Protein AF-A0A5Q4GAI5-F1 (afdb_monomer_lite)

Foldseek 3Di:
DVLLVVLVVVLVVLLVVLQVLLVQPPPVLSVVLSVLSVCLSCVLNDAPVVVVVVQVVVCVVVVVSVVLVPDPCSLLVSLQVSLLSNLLSSLVRVCVCPDVNSLVVQLVVLVVSLVSSVSHPNGDRDPSSSVSNNNSNVVSSVVSVVCVVVVD

Radius of gyration: 16.11 Å; chains: 1; bounding box: 35×36×48 Å

Secondary structure (DSSP, 8-state):
-HHHHHHHHHHHHHHHHHHHHTTTS-HHHHHHHHHHHHHHHHHHHS-HHHHHHHHHHHHTT-THHHHHHHSTTHHHHHHHHHHHHHHHHHHHH-GGG-HHHHHHHHHHHHHHHHHHHTTSTT----HHHHHHHHHHHHHHHHHHHHHHHHT-

pLDDT: mean 87.93, std 8.64, range [50.41, 98.0]

Sequence (152 aa):
MLNLVLVLAFGLALFTAGWWASAPMHWLWRWMFRLAVLTMIAGLSLPPAAIGWVRDRLSLLVPLAREVSESPGTSYLVHFFLFLVVSALLFWFRQDLGRRRLLAAMVVLAFLMEGVQLLVDGRFASWWDVLANLTGVAVAAAVWVGKAATGR

Structure (mmCIF, N/CA/C/O backbone):
data_AF-A0A5Q4GAI5-F1
#
_entry.id   AF-A0A5Q4GAI5-F1
#
loop_
_atom_site.group_PDB
_atom_site.id
_atom_site.type_symbol
_atom_site.label_atom_id
_atom_site.label_alt_id
_atom_site.label_comp_id
_atom_site.label_asym_id
_atom_site.label_entity_id
_atom_site.label_seq_id
_atom_site.pdbx_PDB_ins_code
_atom_site.Cartn_x
_atom_site.Cartn_y
_atom_site.Cartn_z
_atom_site.occupancy
_atom_site.B_iso_or_equiv
_atom_site.auth_seq_id
_atom_site.auth_comp_id
_atom_site.auth_asym_id
_atom_site.auth_atom_id
_atom_site.pdbx_PDB_model_num
ATOM 1 N N . MET A 1 1 ? -1.231 -14.361 -21.114 1.00 63.91 1 MET A N 1
ATOM 2 C CA . MET A 1 1 ? -2.676 -14.132 -20.851 1.00 63.91 1 MET A CA 1
ATOM 3 C C . MET A 1 1 ? -3.085 -14.511 -19.427 1.00 63.91 1 MET A C 1
ATOM 5 O O . MET A 1 1 ? -3.734 -13.692 -18.794 1.00 63.91 1 MET A O 1
ATOM 9 N N . LEU A 1 2 ? -2.681 -15.675 -18.893 1.00 75.31 2 LEU A N 1
ATOM 10 C CA . LEU A 1 2 ? -3.009 -16.091 -17.515 1.00 75.31 2 LEU A CA 1
ATOM 11 C C . LEU A 1 2 ? -2.574 -15.069 -16.442 1.00 75.31 2 LEU A C 1
ATOM 13 O O . LEU A 1 2 ? -3.379 -14.698 -15.594 1.00 75.31 2 LEU A O 1
ATOM 17 N N . ASN A 1 3 ? -1.349 -14.544 -16.536 1.00 84.88 3 ASN A N 1
ATOM 18 C CA . ASN A 1 3 ? -0.815 -13.579 -15.565 1.00 84.88 3 ASN A CA 1
ATOM 19 C C . ASN A 1 3 ? -1.631 -12.278 -15.497 1.00 84.88 3 ASN A C 1
ATOM 21 O O . ASN A 1 3 ? -1.941 -11.801 -14.410 1.00 84.88 3 ASN A O 1
ATOM 25 N N . LEU A 1 4 ? -2.063 -11.752 -16.649 1.00 83.25 4 LEU A N 1
ATOM 26 C CA . LEU A 1 4 ? -2.894 -10.547 -16.711 1.00 83.25 4 LEU A CA 1
ATOM 27 C C . LEU A 1 4 ? -4.242 -10.757 -16.009 1.00 83.25 4 LEU A C 1
ATOM 29 O O . LEU A 1 4 ? -4.677 -9.898 -15.249 1.00 83.25 4 LEU A O 1
ATOM 33 N N . VAL A 1 5 ? -4.889 -11.907 -16.223 1.00 87.62 5 VAL A N 1
ATOM 34 C CA . VAL A 1 5 ? -6.163 -12.233 -15.562 1.00 87.62 5 VAL A CA 1
ATOM 35 C C . VAL A 1 5 ? -5.989 -12.298 -14.044 1.00 87.62 5 VAL A C 1
ATOM 37 O O . VAL A 1 5 ? -6.815 -11.746 -13.320 1.00 87.62 5 VAL A O 1
ATOM 40 N N . LEU A 1 6 ? -4.905 -12.910 -13.557 1.00 89.12 6 LEU A N 1
ATOM 41 C CA . LEU A 1 6 ? -4.610 -12.989 -12.122 1.00 89.12 6 LEU A CA 1
ATOM 42 C C . LEU A 1 6 ? -4.358 -11.608 -11.505 1.00 89.12 6 LEU A C 1
ATOM 44 O O . LEU A 1 6 ? -4.911 -11.306 -10.450 1.00 89.12 6 LEU A O 1
ATOM 48 N N . VAL A 1 7 ? -3.586 -10.752 -12.178 1.00 88.38 7 VAL A N 1
ATOM 49 C CA . VAL A 1 7 ? -3.317 -9.374 -11.733 1.00 88.38 7 VAL A CA 1
ATOM 50 C C . VAL A 1 7 ? -4.609 -8.555 -11.674 1.00 88.38 7 VAL A C 1
ATOM 52 O O . VAL A 1 7 ? -4.853 -7.862 -10.686 1.00 88.38 7 VAL A O 1
ATOM 55 N N . LEU A 1 8 ? -5.475 -8.666 -12.687 1.00 89.00 8 LEU A N 1
ATOM 56 C CA . LEU A 1 8 ? -6.766 -7.972 -12.713 1.00 89.00 8 LEU A CA 1
ATOM 57 C C . LEU A 1 8 ? -7.723 -8.490 -11.634 1.00 89.00 8 LEU A C 1
ATOM 59 O O . LEU A 1 8 ? -8.363 -7.689 -10.954 1.00 89.00 8 LEU A O 1
ATOM 63 N N . ALA A 1 9 ? -7.801 -9.808 -11.440 1.00 91.06 9 ALA A N 1
ATOM 64 C CA . ALA A 1 9 ? -8.625 -10.411 -10.396 1.00 91.06 9 ALA A CA 1
ATOM 65 C C . ALA A 1 9 ? -8.153 -9.993 -8.996 1.00 91.06 9 ALA A C 1
ATOM 67 O O . ALA A 1 9 ? -8.973 -9.626 -8.153 1.00 91.06 9 ALA A O 1
ATOM 68 N N . PHE A 1 10 ? -6.837 -9.982 -8.763 1.00 90.81 10 PHE A N 1
ATOM 69 C CA . PHE A 1 10 ? -6.251 -9.498 -7.517 1.00 90.81 10 PHE A CA 1
ATOM 70 C C . PHE A 1 10 ? -6.543 -8.009 -7.296 1.00 90.81 10 PHE A C 1
ATOM 72 O O . PHE A 1 10 ? -6.996 -7.624 -6.219 1.00 90.81 10 PHE A O 1
ATOM 79 N N . GLY A 1 11 ? -6.349 -7.176 -8.324 1.00 90.38 11 GLY A N 1
ATOM 80 C CA . GLY A 1 11 ? -6.660 -5.748 -8.269 1.00 90.38 11 GLY A CA 1
ATOM 81 C C . GLY A 1 11 ? -8.133 -5.483 -7.952 1.00 90.38 11 GLY A C 1
ATOM 82 O O . GLY A 1 11 ? -8.438 -4.660 -7.090 1.00 90.38 11 GLY A O 1
ATOM 83 N N . LEU A 1 12 ? -9.047 -6.228 -8.580 1.00 92.56 12 LEU A N 1
ATOM 84 C CA . LEU A 1 12 ? -10.480 -6.147 -8.302 1.00 92.56 12 LEU A CA 1
ATOM 85 C C . LEU A 1 12 ? -10.795 -6.553 -6.857 1.00 92.56 12 LEU A C 1
ATOM 87 O O . LEU A 1 12 ? -11.491 -5.818 -6.160 1.00 92.56 12 LEU A O 1
ATOM 91 N N . ALA A 1 13 ? -10.247 -7.675 -6.385 1.00 92.50 13 ALA A N 1
ATOM 92 C CA . ALA A 1 13 ? -10.434 -8.131 -5.011 1.00 92.50 13 ALA A CA 1
ATOM 93 C C . ALA A 1 13 ? -9.937 -7.091 -3.994 1.00 92.50 13 ALA A C 1
ATOM 95 O O . ALA A 1 13 ? -10.642 -6.787 -3.029 1.00 92.50 13 ALA A O 1
ATOM 96 N N . LEU A 1 14 ? -8.763 -6.495 -4.234 1.00 91.56 14 LEU A N 1
ATOM 97 C CA . LEU A 1 14 ? -8.199 -5.455 -3.377 1.00 91.56 14 LEU A CA 1
ATOM 98 C C . LEU A 1 14 ? -9.051 -4.179 -3.396 1.00 91.56 14 LEU A C 1
ATOM 100 O O . LEU A 1 14 ? -9.285 -3.583 -2.345 1.00 91.56 14 LEU A O 1
ATOM 104 N N . PHE A 1 15 ? -9.575 -3.786 -4.560 1.00 91.56 15 PHE A N 1
ATOM 105 C CA . PHE A 1 15 ? -10.470 -2.637 -4.679 1.00 91.56 15 PHE A CA 1
ATOM 106 C C . PHE A 1 15 ? -11.790 -2.858 -3.928 1.00 91.56 15 PHE A C 1
ATOM 108 O O . PHE A 1 15 ? -12.205 -2.002 -3.145 1.00 91.56 15 PHE A O 1
ATOM 115 N N . THR A 1 16 ? -12.427 -4.021 -4.096 1.00 93.88 16 THR A N 1
ATOM 116 C CA . THR A 1 16 ? -13.659 -4.383 -3.379 1.00 93.88 16 THR A CA 1
ATOM 117 C C . THR A 1 16 ? -13.424 -4.460 -1.870 1.00 93.88 16 THR A C 1
ATOM 119 O O . THR A 1 16 ? -14.201 -3.898 -1.093 1.00 93.88 16 THR A O 1
ATOM 122 N N . ALA A 1 17 ? -12.323 -5.085 -1.441 1.00 92.69 17 ALA A N 1
ATOM 123 C CA . ALA A 1 17 ? -11.930 -5.129 -0.038 1.00 92.69 17 ALA A CA 1
ATOM 124 C C . ALA A 1 17 ? -11.696 -3.719 0.516 1.00 92.69 17 ALA A C 1
ATOM 126 O O . ALA A 1 17 ? -12.188 -3.397 1.595 1.00 92.69 17 ALA A O 1
ATOM 127 N N . GLY A 1 18 ? -11.022 -2.846 -0.236 1.00 91.12 18 GLY A N 1
ATOM 128 C CA . GLY A 1 18 ? -10.798 -1.454 0.144 1.00 91.12 18 GLY A CA 1
ATOM 129 C C . GLY A 1 18 ? -12.089 -0.629 0.215 1.00 91.12 18 GLY A C 1
ATOM 130 O O . GLY A 1 18 ? -12.254 0.225 1.095 1.00 91.12 18 GLY A O 1
ATOM 131 N N . TRP A 1 19 ? -13.057 -0.915 -0.658 1.00 92.50 19 TRP A N 1
ATOM 132 C CA . TRP A 1 19 ? -14.376 -0.288 -0.619 1.00 92.50 19 TRP A CA 1
ATOM 133 C C . TRP A 1 19 ? -15.121 -0.611 0.676 1.00 92.50 19 TRP A C 1
ATOM 135 O O . TRP A 1 19 ? -15.643 0.294 1.332 1.00 92.50 19 TRP A O 1
ATOM 145 N N . TRP A 1 20 ? -15.118 -1.885 1.073 1.00 94.75 20 TRP A N 1
ATOM 146 C CA . TRP A 1 20 ? -15.675 -2.326 2.349 1.00 94.75 20 TRP A CA 1
ATOM 147 C C . TRP A 1 20 ? -14.867 -1.792 3.538 1.00 94.75 20 TRP A C 1
ATOM 149 O O . TRP A 1 20 ? -15.434 -1.295 4.509 1.00 94.75 20 TRP A O 1
ATOM 159 N N . ALA A 1 21 ? -13.536 -1.826 3.452 1.00 92.38 21 ALA A N 1
ATOM 160 C CA . ALA A 1 21 ? -12.651 -1.400 4.529 1.00 92.38 21 ALA A CA 1
ATOM 161 C C . ALA A 1 21 ? -12.814 0.086 4.874 1.00 92.38 21 ALA A C 1
ATOM 163 O O . ALA A 1 21 ? -12.746 0.458 6.043 1.00 92.38 21 ALA A O 1
ATOM 164 N N . SER A 1 22 ? -13.107 0.912 3.869 1.00 94.31 22 SER A N 1
ATOM 165 C CA . SER A 1 22 ? -13.382 2.339 4.036 1.00 94.31 22 SER A CA 1
ATOM 166 C C . SER A 1 22 ? -14.819 2.661 4.460 1.00 94.31 22 SER A C 1
ATOM 168 O O . SER A 1 22 ? -15.129 3.829 4.662 1.00 94.31 22 SER A O 1
ATOM 170 N N . ALA A 1 23 ? -15.725 1.690 4.618 1.00 92.94 23 ALA A N 1
ATOM 171 C CA . ALA A 1 23 ? -17.126 1.957 4.966 1.00 92.94 23 ALA A CA 1
ATOM 172 C C . ALA A 1 23 ? -17.359 2.871 6.192 1.00 92.94 23 ALA A C 1
ATOM 174 O O . ALA A 1 23 ? -18.187 3.775 6.066 1.00 92.94 23 ALA A O 1
ATOM 175 N N . PRO A 1 24 ? -16.637 2.719 7.321 1.00 92.50 24 PRO A N 1
ATOM 176 C CA . PRO A 1 24 ? -16.872 3.531 8.518 1.00 92.50 24 PRO A CA 1
ATOM 177 C C . PRO A 1 24 ? -16.144 4.884 8.519 1.00 92.50 24 PRO A C 1
ATOM 179 O O . PRO A 1 24 ? -16.283 5.657 9.462 1.00 92.50 24 PRO A O 1
ATOM 182 N N . MET A 1 25 ? -15.337 5.184 7.500 1.00 94.12 25 MET A N 1
ATOM 183 C CA . MET A 1 25 ? -14.594 6.444 7.435 1.00 94.12 25 MET A CA 1
ATOM 184 C C . MET A 1 25 ? -15.520 7.584 6.979 1.00 94.12 25 MET A C 1
ATOM 186 O O . MET A 1 25 ? -16.431 7.367 6.179 1.00 94.12 25 MET A O 1
ATOM 190 N N . HIS A 1 26 ? -15.273 8.826 7.412 1.00 93.62 26 HIS A N 1
ATOM 191 C CA . HIS A 1 26 ? -15.978 9.979 6.832 1.00 93.62 26 HIS A CA 1
ATOM 192 C C . HIS A 1 26 ? -15.599 10.178 5.352 1.00 93.62 26 HIS A C 1
ATOM 194 O O . HIS A 1 26 ? -14.544 9.713 4.912 1.00 93.62 26 HIS A O 1
ATOM 200 N N . TRP A 1 27 ? -16.433 10.895 4.595 1.00 93.94 27 TRP A N 1
ATOM 201 C CA . TRP A 1 27 ? -16.345 10.982 3.132 1.00 93.94 27 TRP A CA 1
ATOM 202 C C . TRP A 1 27 ? -14.941 11.317 2.593 1.00 93.94 27 TRP A C 1
ATOM 204 O O . TRP A 1 27 ? -14.490 10.657 1.660 1.00 93.94 27 TRP A O 1
ATOM 214 N N . LEU A 1 28 ? -14.215 12.266 3.196 1.00 91.88 28 LEU A N 1
ATOM 215 C CA . LEU A 1 28 ? -12.884 12.658 2.722 1.00 91.88 28 LEU A CA 1
ATOM 216 C C . LEU A 1 28 ? -11.838 11.562 3.001 1.00 91.88 28 LEU A C 1
ATOM 218 O O . LEU A 1 28 ? -11.102 11.183 2.093 1.00 91.88 28 LEU A O 1
ATOM 222 N N . TRP A 1 29 ? -11.824 10.968 4.204 1.00 90.50 29 TRP A N 1
ATOM 223 C CA . TRP A 1 29 ? -10.911 9.857 4.542 1.00 90.50 29 TRP A CA 1
ATOM 224 C C . TRP A 1 29 ? -11.188 8.626 3.675 1.00 90.50 29 TRP A C 1
ATOM 226 O O . TRP A 1 29 ? -10.248 7.934 3.291 1.00 90.50 29 TRP A O 1
ATOM 236 N N . ARG A 1 30 ? -12.455 8.376 3.305 1.00 93.12 30 ARG A N 1
ATOM 237 C CA . ARG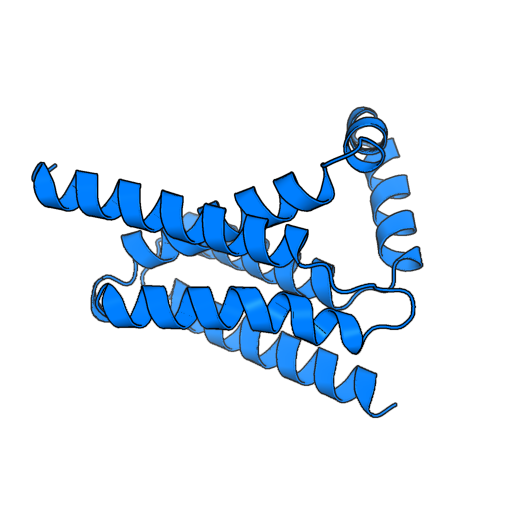 A 1 30 ? -12.808 7.311 2.350 1.00 93.12 30 ARG A CA 1
ATOM 238 C C . ARG A 1 30 ? -12.110 7.516 1.020 1.00 93.12 30 ARG A C 1
ATOM 240 O O . ARG A 1 30 ? -11.522 6.574 0.499 1.00 93.12 30 ARG A O 1
ATOM 247 N N . TRP A 1 31 ? -12.181 8.724 0.467 1.00 92.31 31 TRP A N 1
ATOM 248 C CA . TRP A 1 31 ? -11.550 9.025 -0.813 1.00 92.31 31 TRP A CA 1
ATOM 249 C C . TRP A 1 31 ? -10.030 8.972 -0.728 1.00 92.31 31 TRP A C 1
ATOM 251 O O . TRP A 1 31 ? -9.421 8.351 -1.591 1.00 92.31 31 TRP A O 1
ATOM 261 N N . MET A 1 32 ? -9.424 9.504 0.335 1.00 89.81 32 MET A N 1
ATOM 262 C CA . MET A 1 32 ? -7.978 9.388 0.552 1.00 89.81 32 MET A CA 1
ATOM 263 C C . MET A 1 32 ? -7.525 7.925 0.631 1.00 89.81 32 MET A C 1
ATOM 265 O O . MET A 1 32 ? -6.572 7.538 -0.040 1.00 89.81 32 MET A O 1
ATOM 269 N N . PHE A 1 33 ? -8.243 7.090 1.386 1.00 91.94 33 PHE A N 1
ATOM 270 C CA . PHE A 1 33 ? -7.958 5.659 1.481 1.00 91.94 33 PHE A CA 1
ATOM 271 C C . PHE A 1 33 ? -8.100 4.955 0.127 1.00 91.94 33 PHE A C 1
ATOM 273 O O . PHE A 1 33 ? -7.237 4.180 -0.272 1.00 91.94 33 PHE A O 1
ATOM 280 N N . ARG A 1 34 ? -9.178 5.239 -0.610 1.00 92.25 34 ARG A N 1
ATOM 281 C CA . ARG A 1 34 ? -9.423 4.647 -1.932 1.00 92.25 34 ARG A CA 1
ATOM 282 C C . ARG A 1 34 ? -8.372 5.064 -2.946 1.00 92.25 34 ARG A C 1
ATOM 284 O O . ARG A 1 34 ? -7.949 4.223 -3.725 1.00 92.25 34 ARG A O 1
ATOM 291 N N . LEU A 1 35 ? -7.940 6.322 -2.923 1.00 91.25 35 LEU A N 1
ATOM 292 C CA . LEU A 1 35 ? -6.842 6.797 -3.757 1.00 91.25 35 LEU A CA 1
ATOM 293 C C . LEU A 1 35 ? -5.541 6.081 -3.395 1.00 91.25 35 LEU A C 1
ATOM 295 O O . LEU A 1 35 ? -4.861 5.617 -4.297 1.00 91.25 35 LEU A O 1
ATOM 299 N N . ALA A 1 36 ? -5.237 5.891 -2.108 1.00 90.56 36 ALA A N 1
ATOM 300 C CA . ALA A 1 36 ? -4.078 5.102 -1.693 1.00 90.56 36 ALA A CA 1
ATOM 301 C C . ALA A 1 36 ? -4.158 3.649 -2.202 1.00 90.56 36 ALA A C 1
ATOM 303 O O . ALA A 1 36 ? -3.201 3.156 -2.792 1.00 90.56 36 ALA A O 1
ATOM 304 N N . VAL A 1 37 ? -5.310 2.983 -2.065 1.00 91.56 37 VAL A N 1
ATOM 305 C CA . VAL A 1 37 ? -5.522 1.621 -2.591 1.00 91.56 37 VAL A CA 1
ATOM 306 C C . VAL A 1 37 ? -5.443 1.578 -4.120 1.00 91.56 37 VAL A C 1
ATOM 308 O O . VAL A 1 37 ? -4.865 0.651 -4.677 1.00 91.56 37 VAL A O 1
ATOM 311 N N . LEU A 1 38 ? -5.979 2.574 -4.825 1.00 91.06 38 LEU A N 1
ATOM 312 C CA . LEU A 1 38 ? -5.856 2.667 -6.280 1.00 91.06 38 LEU A CA 1
ATOM 313 C C . LEU A 1 38 ? -4.403 2.870 -6.705 1.00 91.06 38 LEU A C 1
ATOM 315 O O . LEU A 1 38 ? -3.956 2.213 -7.639 1.00 91.06 38 LEU A O 1
ATOM 319 N N . THR A 1 39 ? -3.653 3.713 -5.998 1.00 89.25 39 THR A N 1
ATOM 320 C CA . THR A 1 39 ? -2.215 3.893 -6.213 1.00 89.25 39 THR A CA 1
ATOM 321 C C . THR A 1 39 ? -1.455 2.596 -5.948 1.00 89.25 39 THR A C 1
ATOM 323 O O . THR A 1 39 ? -0.579 2.254 -6.735 1.00 89.25 39 THR A O 1
ATOM 326 N N . MET A 1 40 ? -1.825 1.826 -4.916 1.00 89.12 40 MET A N 1
ATOM 327 C CA . MET A 1 40 ? -1.299 0.473 -4.692 1.00 89.12 40 MET A CA 1
ATOM 328 C C . MET A 1 40 ? -1.576 -0.426 -5.901 1.00 89.12 40 MET A C 1
ATOM 330 O O . MET A 1 40 ? -0.646 -0.980 -6.472 1.00 89.12 40 MET A O 1
ATOM 334 N N . ILE A 1 41 ? -2.834 -0.536 -6.337 1.00 89.75 41 ILE A N 1
ATOM 335 C CA . ILE A 1 41 ? -3.228 -1.397 -7.464 1.00 89.75 41 ILE A CA 1
ATOM 336 C C . ILE A 1 41 ? -2.516 -0.983 -8.757 1.00 89.75 41 ILE A C 1
ATOM 338 O O . ILE A 1 41 ? -1.983 -1.838 -9.462 1.00 89.75 41 ILE A O 1
ATOM 342 N N . ALA A 1 42 ? -2.471 0.311 -9.073 1.00 87.19 42 ALA A N 1
ATOM 343 C CA . ALA A 1 42 ? -1.764 0.827 -10.243 1.00 87.19 42 ALA A CA 1
ATOM 344 C C . ALA A 1 42 ? -0.256 0.548 -10.145 1.00 87.19 42 ALA A C 1
ATOM 346 O O . ALA A 1 42 ? 0.358 0.068 -11.098 1.00 87.19 42 ALA A O 1
ATOM 347 N N . GLY A 1 43 ? 0.320 0.770 -8.961 1.00 83.19 43 GLY A N 1
ATOM 348 C CA . GLY A 1 43 ? 1.712 0.476 -8.644 1.00 83.19 43 GLY A CA 1
ATOM 349 C C . GLY A 1 43 ? 2.069 -1.005 -8.751 1.00 83.19 43 GLY A C 1
ATOM 350 O O . GLY A 1 43 ? 3.227 -1.300 -9.007 1.00 83.19 43 GLY A O 1
ATOM 351 N N . LEU A 1 44 ? 1.110 -1.925 -8.644 1.00 80.00 44 LEU A N 1
ATOM 352 C CA . LEU A 1 44 ? 1.315 -3.359 -8.876 1.00 80.00 44 LEU A CA 1
ATOM 353 C C . LEU A 1 44 ? 1.161 -3.777 -10.329 1.00 80.00 44 LEU A C 1
ATOM 355 O O . LEU A 1 44 ? 1.902 -4.621 -10.808 1.00 80.00 44 LEU A O 1
ATOM 359 N N . SER A 1 45 ? 0.127 -3.257 -10.986 1.00 82.81 45 SER A N 1
ATOM 360 C CA . SER A 1 45 ? -0.415 -3.840 -12.217 1.00 82.81 45 SER A CA 1
ATOM 361 C C . SER A 1 45 ? 0.172 -3.235 -13.483 1.00 82.81 45 SER A C 1
ATOM 363 O O . SER A 1 45 ? 0.110 -3.852 -14.546 1.00 82.81 45 SER A O 1
ATOM 365 N N . LEU A 1 46 ? 0.746 -2.034 -13.389 1.00 85.56 46 LEU A N 1
ATOM 366 C CA . LEU A 1 46 ? 1.302 -1.355 -14.549 1.00 85.56 46 LEU A CA 1
ATOM 367 C C . LEU A 1 46 ? 2.704 -1.883 -14.890 1.00 85.56 46 LEU A C 1
ATOM 369 O O . LEU A 1 46 ? 3.553 -1.992 -13.999 1.00 85.56 46 LEU A O 1
ATOM 373 N N . PRO A 1 47 ? 3.005 -2.151 -16.170 1.00 85.69 47 PRO A N 1
ATOM 374 C CA . PRO A 1 47 ? 4.368 -2.448 -16.588 1.00 85.69 47 PRO A CA 1
ATOM 375 C C . PRO A 1 47 ? 5.276 -1.220 -16.376 1.00 85.69 47 PRO A C 1
ATOM 377 O O . PRO A 1 47 ? 4.785 -0.084 -16.410 1.00 85.69 47 PRO A O 1
ATOM 380 N N . PRO A 1 48 ? 6.601 -1.400 -16.215 1.00 85.19 48 PRO A N 1
ATOM 381 C CA . PRO A 1 48 ? 7.535 -0.293 -15.982 1.00 85.19 48 PRO A CA 1
ATOM 382 C C . PRO A 1 48 ? 7.436 0.830 -17.022 1.00 85.19 48 PRO A C 1
ATOM 384 O O . PRO A 1 48 ? 7.496 2.005 -16.670 1.00 85.19 48 PRO A O 1
ATOM 387 N N . ALA A 1 49 ? 7.201 0.483 -18.293 1.00 85.38 49 ALA A N 1
ATOM 388 C CA . ALA A 1 49 ? 7.022 1.458 -19.369 1.00 85.38 49 ALA A CA 1
ATOM 389 C C . ALA A 1 49 ? 5.810 2.381 -19.142 1.00 85.38 49 ALA A C 1
ATOM 391 O O . ALA A 1 49 ? 5.887 3.580 -19.406 1.00 85.38 49 ALA A O 1
ATOM 392 N N . ALA A 1 50 ? 4.704 1.848 -18.611 1.00 86.62 50 ALA A N 1
ATOM 393 C CA . ALA A 1 50 ? 3.521 2.643 -18.296 1.00 86.62 50 ALA A CA 1
ATOM 394 C C . ALA A 1 50 ? 3.768 3.564 -17.091 1.00 86.62 50 ALA A C 1
ATOM 396 O O . ALA A 1 50 ? 3.354 4.721 -17.123 1.00 86.62 50 ALA A O 1
ATOM 397 N N . ILE A 1 51 ? 4.491 3.095 -16.065 1.00 84.06 51 ILE A N 1
ATOM 398 C CA . ILE A 1 51 ? 4.906 3.956 -14.944 1.00 84.06 51 ILE A CA 1
ATOM 399 C C . ILE A 1 51 ? 5.809 5.081 -15.441 1.00 84.06 51 ILE A C 1
ATOM 401 O O . ILE A 1 51 ? 5.576 6.235 -15.093 1.00 84.06 51 ILE A O 1
ATOM 405 N N . GLY A 1 52 ? 6.810 4.756 -16.264 1.00 84.81 52 GLY A N 1
ATOM 406 C CA . GLY A 1 52 ? 7.718 5.735 -16.858 1.00 84.81 52 GLY A CA 1
ATOM 407 C C . GLY A 1 52 ? 6.956 6.796 -17.646 1.00 84.81 52 GLY A C 1
ATOM 408 O O . GLY A 1 52 ? 7.155 7.985 -17.424 1.00 84.81 52 GLY A O 1
ATOM 409 N N . TRP A 1 53 ? 5.989 6.381 -18.468 1.00 87.88 53 TRP A N 1
ATOM 410 C CA . TRP A 1 53 ? 5.125 7.309 -19.196 1.00 87.88 53 TRP A CA 1
ATOM 411 C C . TRP A 1 53 ? 4.318 8.224 -18.262 1.00 87.88 53 TRP A C 1
ATOM 413 O O . TRP A 1 53 ? 4.297 9.438 -18.466 1.00 87.88 53 TRP A O 1
ATOM 423 N N . VAL A 1 54 ? 3.680 7.677 -17.218 1.00 85.06 54 VAL A N 1
ATOM 424 C CA . VAL A 1 54 ? 2.923 8.478 -16.237 1.00 85.06 54 VAL A CA 1
ATOM 425 C C . VAL A 1 54 ? 3.844 9.458 -15.515 1.00 85.06 54 VAL A C 1
ATOM 427 O O . VAL A 1 54 ? 3.514 10.638 -15.406 1.00 85.06 54 VAL A O 1
ATOM 430 N N . ARG A 1 55 ? 5.011 8.995 -15.063 1.00 83.50 55 ARG A N 1
ATOM 431 C CA . ARG A 1 55 ? 6.034 9.822 -14.421 1.00 83.50 55 ARG A CA 1
ATOM 432 C C . ARG A 1 55 ? 6.440 10.981 -15.322 1.00 83.50 55 ARG A C 1
ATOM 434 O O . ARG A 1 55 ? 6.443 12.123 -14.873 1.00 83.50 55 ARG A O 1
ATOM 441 N N . ASP A 1 56 ? 6.769 10.698 -16.577 1.00 86.88 56 ASP A N 1
ATOM 442 C CA . ASP A 1 56 ? 7.241 11.712 -17.512 1.00 86.88 56 ASP A CA 1
ATOM 443 C C . ASP A 1 56 ? 6.153 12.771 -17.749 1.00 86.88 56 ASP A C 1
ATOM 445 O O . ASP A 1 56 ? 6.444 13.965 -17.749 1.00 86.88 56 ASP A O 1
ATOM 449 N N . ARG A 1 57 ? 4.876 12.371 -17.833 1.00 88.00 57 ARG A N 1
ATOM 450 C CA . ARG A 1 57 ? 3.750 13.317 -17.918 1.00 88.00 57 ARG A CA 1
ATOM 451 C C . ARG A 1 57 ? 3.547 14.125 -16.640 1.00 88.00 57 ARG A C 1
ATOM 453 O O . ARG A 1 57 ? 3.330 15.330 -16.729 1.00 88.00 57 ARG A O 1
ATOM 460 N N . LEU A 1 58 ? 3.653 13.501 -15.468 1.00 83.31 58 LEU A N 1
ATOM 461 C CA . LEU A 1 58 ?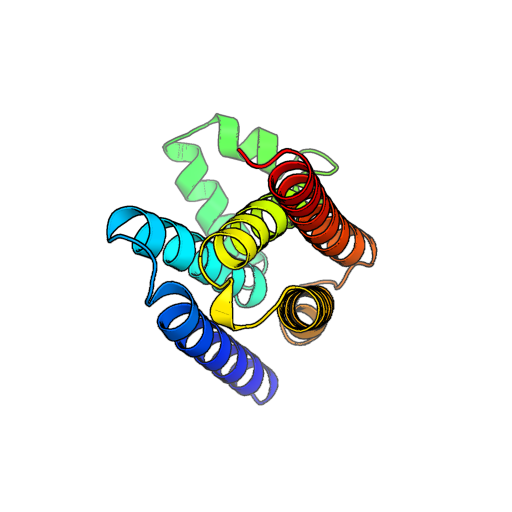 3.578 14.203 -14.184 1.00 83.31 58 LEU A CA 1
ATOM 462 C C . LEU A 1 58 ? 4.727 15.203 -14.019 1.00 83.31 58 LEU A C 1
ATOM 464 O O . LEU A 1 58 ? 4.510 16.289 -13.488 1.00 83.31 58 LEU A O 1
ATOM 468 N N . SER A 1 59 ? 5.915 14.884 -14.536 1.00 82.56 59 SER A N 1
ATOM 469 C CA . SER A 1 59 ? 7.080 15.771 -14.470 1.00 82.56 59 SER A CA 1
ATOM 470 C C . SER A 1 59 ? 6.904 17.080 -15.251 1.00 82.56 59 SER A C 1
ATOM 472 O O . SER A 1 59 ? 7.527 18.078 -14.906 1.00 82.56 59 SER A O 1
ATOM 474 N N . LEU A 1 60 ? 5.999 17.121 -16.239 1.00 85.81 60 LEU A N 1
ATOM 475 C CA . LEU A 1 60 ? 5.639 18.358 -16.947 1.00 85.81 60 LEU A CA 1
ATOM 476 C C . LEU A 1 60 ? 4.871 19.345 -16.057 1.00 85.81 60 LEU A C 1
ATOM 478 O O . LEU A 1 60 ? 4.912 20.547 -16.295 1.00 85.81 60 LEU A O 1
ATOM 482 N N . LEU A 1 61 ? 4.151 18.834 -15.056 1.00 86.06 61 LEU A N 1
ATOM 483 C CA . LEU A 1 61 ? 3.362 19.632 -14.115 1.00 86.06 61 LEU A CA 1
ATOM 484 C C . LEU A 1 61 ? 4.135 19.902 -12.822 1.00 86.06 61 LEU A C 1
ATOM 486 O O . LEU A 1 61 ? 3.995 20.962 -12.220 1.00 86.06 61 LEU A O 1
ATOM 490 N N . VAL A 1 62 ? 4.949 18.936 -12.396 1.00 82.88 62 VAL A N 1
ATOM 491 C CA . VAL A 1 62 ? 5.758 18.997 -11.178 1.00 82.88 62 VAL A CA 1
ATOM 492 C C . VAL A 1 62 ? 7.178 18.537 -11.526 1.00 82.88 62 VAL A C 1
ATOM 494 O O . VAL A 1 62 ? 7.467 17.344 -11.426 1.00 82.88 62 VAL A O 1
ATOM 497 N N . PRO A 1 63 ? 8.084 19.453 -11.916 1.00 74.94 63 PRO A N 1
ATOM 498 C CA . PRO A 1 63 ? 9.439 19.109 -12.367 1.00 74.94 63 PRO A CA 1
ATOM 499 C C . PRO A 1 63 ? 10.221 18.245 -11.366 1.00 74.94 63 PRO A C 1
ATOM 501 O O . PRO A 1 63 ? 10.911 17.302 -11.751 1.00 74.94 63 PRO A O 1
ATOM 504 N N . LEU A 1 64 ? 10.008 18.487 -10.068 1.00 74.50 64 LEU A N 1
ATOM 505 C CA . LEU A 1 64 ? 10.626 17.748 -8.964 1.00 74.50 64 LEU A CA 1
ATOM 506 C C . LEU A 1 64 ? 10.262 16.249 -8.942 1.00 74.50 64 LEU A C 1
ATOM 508 O O . LEU A 1 64 ? 10.985 15.438 -8.370 1.00 74.50 64 LEU A O 1
ATOM 512 N N . ALA A 1 65 ? 9.149 15.848 -9.569 1.00 66.81 65 ALA A N 1
ATOM 513 C CA . ALA A 1 65 ? 8.699 14.456 -9.578 1.00 66.81 65 ALA A CA 1
ATOM 514 C C . ALA A 1 65 ? 9.693 13.521 -10.287 1.00 66.81 65 ALA A C 1
ATOM 516 O O . ALA A 1 65 ? 9.809 12.350 -9.919 1.00 66.81 65 ALA A O 1
ATOM 517 N N . ARG A 1 66 ? 10.431 14.031 -11.282 1.00 67.94 66 ARG A N 1
ATOM 518 C CA . ARG A 1 66 ? 11.434 13.245 -12.008 1.00 67.94 66 ARG A CA 1
ATOM 519 C C . ARG A 1 66 ? 12.660 12.966 -11.143 1.00 67.94 66 ARG A C 1
ATOM 521 O O . ARG A 1 66 ? 13.027 11.804 -10.994 1.00 67.94 66 ARG A O 1
ATOM 528 N N . GLU A 1 67 ? 13.219 14.001 -10.523 1.00 69.06 67 GLU A N 1
ATOM 529 C CA . GLU A 1 67 ? 14.392 13.900 -9.642 1.00 69.06 67 GLU A CA 1
ATOM 530 C C . GLU A 1 67 ? 14.133 12.954 -8.463 1.00 69.06 67 GLU A C 1
ATOM 532 O O . GLU A 1 67 ? 14.953 12.090 -8.148 1.00 69.06 67 GLU A O 1
ATOM 537 N N . VAL A 1 68 ? 12.941 13.049 -7.864 1.00 67.44 68 VAL A N 1
ATOM 538 C CA . VAL A 1 68 ? 12.530 12.153 -6.780 1.00 67.44 68 VAL A CA 1
ATOM 539 C C . VAL A 1 68 ? 12.441 10.715 -7.282 1.00 67.44 68 VAL A C 1
ATOM 541 O O . VAL A 1 68 ? 12.990 9.824 -6.648 1.00 67.44 68 VAL A O 1
ATOM 544 N N . SER A 1 69 ? 11.814 10.457 -8.430 1.00 68.31 69 SER A N 1
ATOM 545 C CA . SER A 1 69 ? 11.637 9.085 -8.934 1.00 68.31 69 SER A CA 1
ATOM 546 C C . SER A 1 69 ? 12.939 8.352 -9.283 1.00 68.31 69 SER A C 1
ATOM 548 O O . SER A 1 69 ? 12.980 7.128 -9.204 1.00 68.31 69 SER A O 1
ATOM 550 N N . GLU A 1 70 ? 13.980 9.086 -9.688 1.00 70.31 70 GLU A N 1
ATOM 551 C CA . GLU A 1 70 ? 15.265 8.527 -10.132 1.00 70.31 70 GLU A CA 1
ATOM 552 C C . GLU A 1 70 ? 16.265 8.390 -8.973 1.00 70.31 70 GLU A C 1
ATOM 554 O O . GLU A 1 70 ? 17.316 7.767 -9.124 1.00 70.31 70 GLU A O 1
ATOM 559 N N . SER A 1 71 ? 15.929 8.931 -7.798 1.00 75.06 71 SER A N 1
ATOM 560 C CA . SER A 1 71 ? 16.779 8.861 -6.614 1.00 75.06 71 SER A CA 1
ATOM 561 C C . SER A 1 71 ? 16.836 7.436 -6.033 1.00 75.06 71 SER A C 1
ATOM 563 O O . SER A 1 71 ? 15.799 6.773 -5.891 1.00 75.06 71 SER A O 1
ATOM 565 N N . PRO A 1 72 ? 18.028 6.948 -5.635 1.00 70.44 72 PRO A N 1
ATOM 566 C CA . PRO A 1 72 ? 18.153 5.689 -4.909 1.00 70.44 72 PRO A CA 1
ATOM 567 C C . PRO A 1 72 ? 17.281 5.685 -3.646 1.00 70.44 72 PRO A C 1
ATOM 569 O O . PRO A 1 72 ? 17.330 6.613 -2.844 1.00 70.44 72 PRO A O 1
ATOM 572 N N . GLY A 1 73 ? 16.487 4.628 -3.456 1.00 77.75 73 GLY A N 1
ATOM 573 C CA . GLY A 1 73 ? 15.625 4.466 -2.277 1.00 77.75 73 GLY A CA 1
ATOM 574 C C . GLY A 1 73 ? 14.210 5.044 -2.407 1.00 77.75 73 GLY A C 1
ATOM 575 O O . GLY A 1 73 ? 13.391 4.827 -1.516 1.00 77.75 73 GLY A O 1
ATOM 576 N N . THR A 1 74 ? 13.859 5.700 -3.515 1.00 82.19 74 THR A N 1
ATOM 577 C CA . THR A 1 74 ? 12.495 6.226 -3.698 1.00 82.19 74 THR A CA 1
ATOM 578 C C . THR A 1 74 ? 11.431 5.132 -3.723 1.00 82.19 74 THR A C 1
ATOM 580 O O . THR A 1 74 ? 10.363 5.330 -3.146 1.00 82.19 74 THR A O 1
ATOM 583 N N . SER A 1 75 ? 11.727 3.958 -4.297 1.00 84.06 75 SER A N 1
ATOM 584 C CA . SER A 1 75 ? 10.826 2.791 -4.227 1.00 84.06 75 SER A CA 1
ATOM 585 C C . SER A 1 75 ? 10.489 2.448 -2.776 1.00 84.06 75 SER A C 1
ATOM 587 O O . SER A 1 75 ? 9.320 2.435 -2.390 1.00 84.06 75 SER A O 1
ATOM 589 N N . TYR A 1 76 ? 11.520 2.324 -1.935 1.00 88.44 76 TYR A N 1
ATOM 590 C CA . TYR A 1 76 ? 11.366 2.043 -0.511 1.00 88.44 76 TYR A CA 1
ATOM 591 C C . TYR A 1 76 ? 10.469 3.081 0.177 1.00 88.44 76 TYR A C 1
ATOM 593 O O . TYR A 1 76 ? 9.554 2.718 0.912 1.00 88.44 76 TYR A O 1
ATOM 601 N N . LEU A 1 77 ? 10.690 4.377 -0.070 1.00 89.06 77 LEU A N 1
ATOM 602 C CA . LEU A 1 77 ? 9.880 5.440 0.533 1.00 89.06 77 LEU A CA 1
ATOM 603 C C . LEU A 1 77 ? 8.416 5.382 0.086 1.00 89.06 77 LEU A C 1
ATOM 605 O O . LEU A 1 77 ? 7.525 5.523 0.922 1.00 89.06 77 LEU A O 1
ATOM 609 N N . VAL A 1 78 ? 8.157 5.148 -1.203 1.00 88.75 78 VAL A N 1
ATOM 610 C CA . VAL A 1 78 ? 6.792 5.005 -1.729 1.00 88.75 78 VAL A CA 1
ATOM 611 C C . VAL A 1 78 ? 6.084 3.839 -1.044 1.00 88.75 78 VAL A C 1
ATOM 613 O O . VAL A 1 78 ? 4.993 4.024 -0.506 1.00 88.75 78 VAL A O 1
ATOM 616 N N . HIS A 1 79 ? 6.724 2.671 -0.994 1.00 92.62 79 HIS A N 1
ATOM 617 C CA . HIS A 1 79 ? 6.210 1.483 -0.316 1.00 92.62 79 HIS A CA 1
ATOM 618 C C . HIS A 1 79 ? 5.930 1.743 1.172 1.00 92.62 79 HIS A C 1
ATOM 620 O O . HIS A 1 79 ? 4.820 1.500 1.658 1.00 92.62 79 HIS A O 1
ATOM 626 N N . PHE A 1 80 ? 6.900 2.329 1.877 1.00 94.56 80 PHE A N 1
ATOM 627 C CA . PHE A 1 80 ? 6.793 2.678 3.290 1.00 94.56 80 PHE A CA 1
ATOM 628 C C . PHE A 1 80 ? 5.611 3.612 3.571 1.00 94.56 80 PHE A C 1
ATOM 630 O O . PHE A 1 80 ? 4.760 3.289 4.401 1.00 94.56 80 PHE A O 1
ATOM 637 N N . PHE A 1 81 ? 5.529 4.760 2.890 1.00 93.12 81 PHE A N 1
ATOM 638 C CA . PHE A 1 81 ? 4.486 5.753 3.157 1.00 93.12 81 PHE A CA 1
ATOM 639 C C . PHE A 1 81 ? 3.098 5.248 2.770 1.00 93.12 81 PHE A C 1
ATOM 641 O O . PHE A 1 81 ? 2.129 5.512 3.483 1.00 93.12 81 PHE A O 1
ATOM 648 N N . LEU A 1 82 ? 2.990 4.489 1.680 1.00 92.19 82 LEU A N 1
ATOM 649 C CA . LEU A 1 82 ? 1.721 3.933 1.230 1.00 92.19 82 LEU A CA 1
ATOM 650 C C . LEU A 1 82 ? 1.163 2.936 2.254 1.00 92.19 82 LEU A C 1
ATOM 652 O O . LEU A 1 82 ? 0.012 3.067 2.678 1.00 92.19 82 LEU A O 1
ATOM 656 N N . PHE A 1 83 ? 1.995 2.007 2.734 1.00 95.38 83 PHE A N 1
ATOM 657 C CA . PHE A 1 83 ? 1.599 1.066 3.782 1.00 95.38 83 PHE A CA 1
ATOM 658 C C . PHE A 1 83 ? 1.394 1.732 5.140 1.00 95.38 83 PHE A C 1
ATOM 660 O O . PHE A 1 83 ? 0.479 1.333 5.864 1.00 95.38 83 PHE A O 1
ATOM 667 N N . LEU A 1 84 ? 2.180 2.755 5.479 1.00 95.06 84 LEU A N 1
ATOM 668 C CA . LEU A 1 84 ? 1.987 3.550 6.690 1.00 95.06 84 LEU A CA 1
ATOM 669 C C . LEU A 1 84 ? 0.601 4.202 6.698 1.00 95.06 84 LEU A C 1
ATOM 671 O O . LEU A 1 84 ? -0.144 4.036 7.661 1.00 95.06 84 LEU A O 1
ATOM 675 N N . VAL A 1 85 ? 0.229 4.898 5.620 1.00 92.81 85 VAL A N 1
ATOM 676 C CA . VAL A 1 85 ? -1.057 5.605 5.514 1.00 92.81 85 VAL A CA 1
ATOM 677 C C . VAL A 1 85 ? -2.228 4.625 5.519 1.00 92.81 85 VAL A C 1
ATOM 679 O O . VAL A 1 85 ? -3.161 4.790 6.308 1.00 92.81 85 VAL A O 1
ATOM 682 N N . VAL A 1 86 ? -2.181 3.582 4.684 1.00 94.00 86 VAL A N 1
ATOM 683 C CA . VAL A 1 86 ? -3.248 2.568 4.603 1.00 94.00 86 VAL A CA 1
ATOM 684 C C . VAL A 1 86 ? -3.437 1.876 5.951 1.00 94.00 86 VAL A C 1
ATOM 686 O O . VAL A 1 86 ? -4.563 1.787 6.445 1.00 94.00 86 VAL A O 1
ATOM 689 N N . SER A 1 87 ? -2.345 1.455 6.593 1.00 95.31 87 SER A N 1
ATOM 690 C CA . SER A 1 87 ? -2.406 0.790 7.897 1.00 95.31 87 SER A CA 1
ATOM 691 C C . SER A 1 87 ? -2.895 1.729 8.992 1.00 95.31 87 SER A C 1
ATOM 693 O O . SER A 1 87 ? -3.742 1.332 9.786 1.00 95.31 87 SER A O 1
ATOM 695 N N . ALA A 1 88 ? -2.415 2.976 9.034 1.00 93.94 88 ALA A N 1
ATOM 696 C CA . ALA A 1 88 ? -2.836 3.955 10.032 1.00 93.94 88 ALA A CA 1
ATOM 697 C C . ALA A 1 88 ? -4.342 4.227 9.945 1.00 93.94 88 ALA A C 1
ATOM 699 O O . ALA A 1 88 ? -5.030 4.201 10.966 1.00 93.94 88 ALA A O 1
ATOM 700 N N . LEU A 1 89 ? -4.874 4.405 8.732 1.00 92.56 89 LEU A N 1
ATOM 701 C CA . LEU A 1 89 ? -6.309 4.591 8.515 1.00 92.56 89 LEU A CA 1
ATOM 702 C C . LEU A 1 89 ? -7.109 3.354 8.943 1.00 92.56 89 LEU A C 1
ATOM 704 O O . LEU A 1 89 ? -8.138 3.491 9.604 1.00 92.56 89 LEU A O 1
ATOM 708 N N . LEU A 1 90 ? -6.643 2.145 8.626 1.00 93.88 90 LEU A N 1
ATOM 709 C CA . LEU A 1 90 ? -7.337 0.922 9.036 1.00 93.88 90 LEU A CA 1
ATOM 710 C C . LEU A 1 90 ? -7.294 0.705 10.547 1.00 93.88 90 LEU A C 1
ATOM 712 O O . LEU A 1 90 ? -8.334 0.428 11.137 1.00 93.88 90 LEU A O 1
ATOM 716 N N . PHE A 1 91 ? -6.147 0.887 11.201 1.00 93.88 91 PHE A N 1
ATOM 717 C CA . PHE A 1 91 ? -6.070 0.811 12.661 1.00 93.88 91 PHE A CA 1
ATOM 718 C C . PHE A 1 91 ? -6.941 1.874 13.334 1.00 93.88 91 PHE A C 1
ATOM 720 O O . PHE A 1 91 ? -7.567 1.601 14.358 1.00 93.88 91 PHE A O 1
ATOM 727 N N . TRP A 1 92 ? -7.038 3.069 12.751 1.00 92.50 92 TRP A N 1
ATOM 728 C CA . TRP A 1 92 ? -7.868 4.133 13.297 1.00 92.50 92 TRP A CA 1
ATOM 729 C C . TRP A 1 92 ? -9.367 3.841 13.174 1.00 92.50 92 TRP A C 1
ATOM 731 O O . TRP A 1 92 ? -10.086 3.959 14.166 1.00 92.50 92 TRP A O 1
ATOM 741 N N . PHE A 1 93 ? -9.835 3.455 11.983 1.00 91.94 93 PHE A N 1
ATOM 742 C CA . PHE A 1 93 ? -11.265 3.367 11.661 1.00 91.94 93 PHE A CA 1
ATOM 743 C C . PHE A 1 93 ? -11.866 1.957 11.750 1.00 91.94 93 PHE A C 1
ATOM 745 O O . PHE A 1 93 ? -13.083 1.843 11.860 1.00 91.94 93 PHE A O 1
ATOM 752 N N . ARG A 1 94 ? -11.061 0.886 11.706 1.00 93.31 94 ARG A N 1
ATOM 753 C CA . ARG A 1 94 ? -11.527 -0.517 11.747 1.00 93.31 94 ARG A CA 1
ATOM 754 C C . ARG A 1 94 ? -11.250 -1.212 13.073 1.00 93.31 94 ARG A C 1
ATOM 756 O O . ARG A 1 94 ? -10.864 -2.381 13.126 1.00 93.31 94 ARG A O 1
ATOM 763 N N . GLN A 1 95 ? -11.461 -0.486 14.166 1.00 89.56 95 GLN A N 1
ATOM 764 C CA . GLN A 1 95 ? -11.269 -1.019 15.517 1.00 89.56 95 GLN A CA 1
ATOM 765 C C . GLN A 1 95 ? -12.180 -2.225 15.804 1.00 89.56 95 GLN A C 1
ATOM 767 O O . GLN A 1 95 ? -11.796 -3.103 16.574 1.00 89.56 95 GLN A O 1
ATOM 772 N N . ASP A 1 96 ? -13.320 -2.319 15.108 1.00 92.56 96 ASP A N 1
ATOM 773 C CA . ASP A 1 96 ? -14.258 -3.447 15.132 1.00 92.56 96 ASP A CA 1
ATOM 774 C C . ASP A 1 96 ? -13.609 -4.798 14.782 1.00 92.56 96 ASP A C 1
ATOM 776 O O . ASP A 1 96 ? -14.021 -5.838 15.293 1.00 92.56 96 ASP A O 1
ATOM 780 N N . LEU A 1 97 ? -12.565 -4.807 13.947 1.00 90.44 97 LEU A N 1
ATOM 781 C CA . LEU A 1 97 ? -11.891 -6.039 13.525 1.00 90.44 97 LEU A CA 1
ATOM 782 C C . LEU A 1 97 ? -10.862 -6.552 14.536 1.00 90.44 97 LEU A C 1
ATOM 784 O O . LEU A 1 97 ? -10.466 -7.719 14.480 1.00 90.44 97 LEU A O 1
ATOM 788 N N . GLY A 1 98 ? -10.435 -5.705 15.469 1.00 90.25 98 GLY A N 1
ATOM 789 C CA . GLY A 1 98 ? -9.401 -6.020 16.443 1.00 90.25 98 GLY A CA 1
ATOM 790 C C . GLY A 1 98 ? -7.978 -5.991 15.869 1.00 90.25 98 GLY A C 1
ATOM 791 O O . GLY A 1 98 ? -7.690 -6.422 14.749 1.00 90.25 98 GLY A O 1
ATOM 792 N N . ARG A 1 99 ? -7.036 -5.523 16.698 1.00 89.69 99 ARG A N 1
ATOM 793 C CA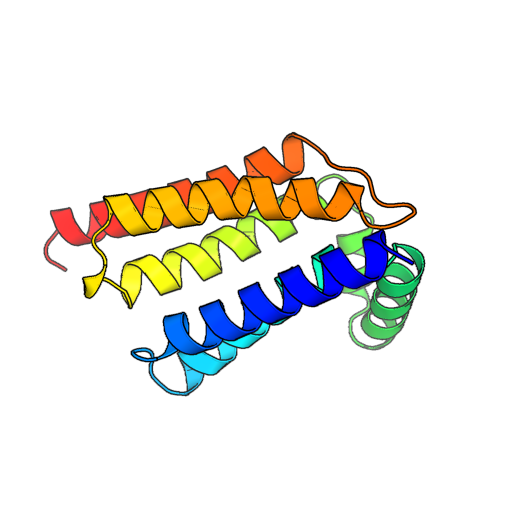 . ARG A 1 99 ? -5.642 -5.249 16.305 1.00 89.69 99 ARG A CA 1
ATOM 794 C C . ARG A 1 99 ? -4.935 -6.437 15.656 1.00 89.69 99 ARG A C 1
ATOM 796 O O . ARG A 1 99 ? -4.254 -6.267 14.653 1.00 89.69 99 ARG A O 1
ATOM 803 N N . ARG A 1 100 ? -5.066 -7.636 16.236 1.00 92.81 100 ARG A N 1
ATOM 804 C CA . ARG A 1 100 ? -4.347 -8.834 15.759 1.00 92.81 100 ARG A CA 1
ATOM 805 C C . ARG A 1 100 ? -4.761 -9.214 14.337 1.00 92.81 100 ARG A C 1
ATOM 807 O O . ARG A 1 100 ? -3.899 -9.561 13.538 1.00 92.81 100 ARG A O 1
ATOM 814 N N . ARG A 1 101 ? -6.057 -9.111 14.021 1.00 94.50 101 ARG A N 1
ATOM 815 C CA . ARG A 1 101 ? -6.586 -9.432 12.689 1.00 94.50 101 ARG A CA 1
ATOM 816 C C . ARG A 1 101 ? -6.143 -8.399 11.659 1.00 94.50 101 ARG A C 1
ATOM 818 O O . ARG A 1 101 ? -5.690 -8.787 10.590 1.00 94.50 101 ARG A O 1
ATOM 825 N N . LEU A 1 102 ? -6.201 -7.110 12.004 1.00 93.94 102 LEU A N 1
ATOM 826 C CA . LEU A 1 102 ? -5.694 -6.040 11.139 1.00 93.94 102 LEU A CA 1
ATOM 827 C C . LEU A 1 102 ? -4.197 -6.189 10.863 1.00 93.94 102 LEU A C 1
ATOM 829 O O . LEU A 1 102 ? -3.790 -6.134 9.709 1.00 93.94 102 LEU A O 1
ATOM 833 N N . LEU A 1 103 ? -3.389 -6.441 11.896 1.00 95.56 103 LEU A N 1
ATOM 834 C CA . LEU A 1 103 ? -1.952 -6.641 11.729 1.00 95.56 103 LEU A CA 1
ATOM 835 C C . LEU A 1 103 ? -1.658 -7.837 10.818 1.00 95.56 103 LEU A C 1
ATOM 837 O O . LEU A 1 103 ? -0.891 -7.698 9.873 1.00 95.56 103 LEU A O 1
ATOM 841 N N . ALA A 1 104 ? -2.301 -8.983 11.059 1.00 96.44 104 ALA A N 1
ATOM 842 C CA . ALA A 1 104 ? -2.135 -10.164 10.216 1.00 96.44 104 ALA A CA 1
ATOM 843 C C . ALA A 1 104 ? -2.537 -9.886 8.758 1.00 96.44 104 ALA A C 1
ATOM 845 O O . ALA A 1 104 ? -1.790 -10.227 7.846 1.00 96.44 104 ALA A O 1
ATOM 846 N N . ALA A 1 105 ? -3.669 -9.210 8.534 1.00 94.50 105 ALA A N 1
ATOM 847 C CA . ALA A 1 105 ? -4.120 -8.842 7.195 1.00 94.50 105 ALA A CA 1
ATOM 848 C C . ALA A 1 105 ? -3.134 -7.901 6.485 1.00 94.50 105 ALA A C 1
ATOM 850 O O . ALA A 1 105 ? -2.855 -8.094 5.306 1.00 94.50 105 ALA A O 1
ATOM 851 N N . MET A 1 106 ? -2.579 -6.912 7.192 1.00 95.81 106 MET A N 1
ATOM 852 C CA . MET A 1 106 ? -1.606 -5.974 6.621 1.00 95.81 106 MET A CA 1
ATOM 853 C C . MET A 1 106 ? -0.258 -6.630 6.329 1.00 95.81 106 MET A C 1
ATOM 855 O O . MET A 1 106 ? 0.336 -6.350 5.292 1.00 95.81 106 MET A O 1
ATOM 859 N N . VAL A 1 107 ? 0.202 -7.536 7.195 1.00 96.75 107 VAL A N 1
ATOM 860 C CA . VAL A 1 107 ? 1.404 -8.340 6.939 1.00 96.75 107 VAL A CA 1
ATOM 861 C C . VAL A 1 107 ? 1.193 -9.197 5.696 1.00 96.75 107 VAL A C 1
ATOM 863 O O . VAL A 1 107 ? 1.998 -9.130 4.779 1.00 96.75 107 VAL A O 1
ATOM 866 N N . VAL A 1 108 ? 0.086 -9.939 5.607 1.00 96.50 108 VAL A N 1
ATOM 867 C CA . VAL A 1 108 ? -0.231 -10.739 4.413 1.00 96.50 108 VAL A CA 1
ATOM 868 C C . VAL A 1 108 ? -0.283 -9.859 3.162 1.00 96.50 108 VAL A C 1
ATOM 870 O O . VAL A 1 108 ? 0.321 -10.207 2.151 1.00 96.50 108 VAL A O 1
ATOM 873 N N . LEU A 1 109 ? -0.929 -8.693 3.236 1.00 93.94 109 LEU A N 1
ATOM 874 C CA . LEU A 1 109 ? -0.979 -7.748 2.124 1.00 93.94 109 LEU A CA 1
ATOM 875 C C . LEU A 1 109 ? 0.421 -7.260 1.715 1.00 93.94 109 LEU A C 1
ATOM 877 O O . LEU A 1 109 ? 0.687 -7.173 0.523 1.00 93.94 109 LEU A O 1
ATOM 881 N N . ALA A 1 110 ? 1.329 -7.001 2.662 1.00 94.81 110 ALA A N 1
ATOM 882 C CA . ALA A 1 110 ? 2.705 -6.575 2.382 1.00 94.81 110 ALA A CA 1
ATOM 883 C C . ALA A 1 110 ? 3.477 -7.571 1.507 1.00 94.81 110 ALA A C 1
ATOM 885 O O . ALA A 1 110 ? 4.174 -7.150 0.584 1.00 94.81 110 ALA A O 1
ATOM 886 N N . PHE A 1 111 ? 3.319 -8.873 1.762 1.00 95.62 111 PHE A N 1
ATOM 887 C CA . PHE A 1 111 ? 3.928 -9.922 0.940 1.00 95.62 111 PHE A CA 1
ATOM 888 C C . PHE A 1 111 ? 3.170 -10.143 -0.370 1.00 95.62 111 PHE A C 1
ATOM 890 O O . PHE A 1 111 ? 3.799 -10.304 -1.411 1.00 95.62 111 PHE A O 1
ATOM 897 N N . LEU A 1 112 ? 1.832 -10.147 -0.340 1.00 92.88 112 LEU A N 1
ATOM 898 C CA . LEU A 1 112 ? 1.024 -10.360 -1.544 1.00 92.88 112 LEU A CA 1
ATOM 899 C C . LEU A 1 112 ? 1.254 -9.267 -2.586 1.00 92.88 112 LEU A C 1
ATOM 901 O O . LEU A 1 112 ? 1.347 -9.580 -3.767 1.00 92.88 112 LEU A O 1
ATOM 905 N N . MET A 1 113 ? 1.383 -8.010 -2.155 1.00 91.00 113 MET A N 1
ATOM 906 C CA . MET A 1 113 ? 1.715 -6.897 -3.042 1.00 91.00 113 MET A CA 1
ATOM 907 C C . MET A 1 113 ? 3.015 -7.177 -3.798 1.00 91.00 113 MET A C 1
ATOM 909 O O . MET A 1 113 ? 3.051 -7.097 -5.020 1.00 91.00 113 MET A O 1
ATOM 913 N N . GLU A 1 114 ? 4.063 -7.599 -3.099 1.00 91.38 114 GLU A N 1
ATOM 914 C CA . GLU A 1 114 ? 5.329 -7.886 -3.764 1.00 91.38 114 GLU A CA 1
ATOM 915 C C . GLU A 1 114 ? 5.269 -9.145 -4.635 1.00 91.38 114 GLU A C 1
ATOM 917 O O . GLU A 1 114 ? 5.749 -9.157 -5.767 1.00 91.38 114 GLU A O 1
ATOM 922 N N . GLY A 1 115 ? 4.604 -10.194 -4.150 1.00 90.81 115 GLY A N 1
ATOM 923 C CA . GLY A 1 115 ? 4.426 -11.438 -4.893 1.00 90.81 115 GLY A CA 1
ATOM 924 C C . GLY A 1 115 ? 3.659 -11.247 -6.204 1.00 90.81 115 GLY A C 1
ATOM 925 O O . GLY A 1 115 ? 3.989 -11.883 -7.200 1.00 90.81 115 GLY A O 1
ATOM 926 N N . VAL A 1 116 ? 2.679 -10.339 -6.243 1.00 90.69 116 VAL A N 1
ATOM 927 C CA . VAL A 1 116 ? 1.929 -10.014 -7.468 1.00 90.69 116 VAL A CA 1
ATOM 928 C C . VAL A 1 116 ? 2.814 -9.342 -8.519 1.00 90.69 116 VAL A C 1
ATOM 930 O O . VAL A 1 116 ? 2.570 -9.541 -9.708 1.00 90.69 116 VAL A O 1
ATOM 933 N N . GLN A 1 117 ? 3.875 -8.626 -8.126 1.00 89.19 117 GLN A N 1
ATOM 934 C CA . GLN A 1 117 ? 4.813 -8.044 -9.093 1.00 89.19 117 GLN A CA 1
ATOM 935 C C . GLN A 1 117 ? 5.527 -9.115 -9.930 1.00 89.19 117 GLN A C 1
ATOM 937 O O . GLN A 1 117 ? 5.833 -8.862 -11.090 1.00 89.19 117 GLN A O 1
ATOM 942 N N . LEU A 1 118 ? 5.708 -10.335 -9.405 1.00 89.69 118 LEU A N 1
ATOM 943 C CA . LEU A 1 118 ? 6.271 -11.466 -10.163 1.00 89.69 118 LEU A CA 1
ATOM 944 C C . LEU A 1 118 ? 5.405 -11.886 -11.360 1.00 89.69 118 LEU A C 1
ATOM 946 O O . LEU A 1 118 ? 5.869 -12.615 -12.233 1.00 89.69 118 LEU A O 1
ATOM 950 N N . LEU A 1 119 ? 4.142 -11.455 -11.394 1.00 90.69 119 LEU A N 1
ATOM 951 C CA . LEU A 1 119 ? 3.201 -11.743 -12.474 1.00 90.69 119 LEU A CA 1
ATOM 952 C C . LEU A 1 119 ? 3.163 -10.634 -13.535 1.00 90.69 119 LEU A C 1
ATOM 954 O O . LEU A 1 119 ? 2.431 -10.766 -14.516 1.00 90.69 119 LEU A O 1
ATOM 958 N N . VAL A 1 120 ? 3.910 -9.542 -13.354 1.00 88.19 120 VAL A N 1
ATOM 959 C CA . VAL A 1 120 ? 3.926 -8.403 -14.276 1.00 88.19 120 VAL A CA 1
ATOM 960 C C . VAL A 1 120 ? 5.263 -8.342 -14.999 1.00 88.19 120 VAL A C 1
ATOM 962 O O . VAL A 1 120 ? 6.317 -8.176 -14.390 1.00 88.19 120 VAL A O 1
ATOM 965 N N . ASP A 1 121 ? 5.212 -8.443 -16.324 1.00 87.06 121 ASP A N 1
ATOM 966 C CA . ASP A 1 121 ? 6.410 -8.480 -17.156 1.00 87.06 121 ASP A CA 1
ATOM 967 C C . ASP A 1 121 ? 7.276 -7.220 -16.961 1.00 87.06 121 ASP A C 1
ATOM 969 O O . ASP A 1 121 ? 6.797 -6.081 -17.000 1.00 87.06 121 ASP A O 1
ATOM 973 N N . GLY A 1 122 ? 8.576 -7.435 -16.743 1.00 84.38 122 GLY A N 1
ATOM 974 C CA . GLY A 1 122 ? 9.561 -6.373 -16.514 1.00 84.38 122 GLY A CA 1
ATOM 975 C C . GLY A 1 122 ? 9.595 -5.812 -15.088 1.00 84.38 122 GLY A C 1
ATOM 976 O O . GLY A 1 122 ? 10.400 -4.921 -14.820 1.00 84.38 122 GLY A O 1
ATOM 977 N N . ARG A 1 123 ? 8.757 -6.308 -14.170 1.00 85.88 123 ARG A N 1
ATOM 978 C CA . ARG A 1 123 ? 8.870 -6.012 -12.736 1.00 85.88 123 ARG A CA 1
ATOM 979 C C . ARG A 1 123 ? 9.794 -7.007 -12.042 1.00 85.88 123 ARG A C 1
ATOM 981 O O . ARG A 1 123 ? 9.956 -8.144 -12.478 1.00 85.88 123 ARG A O 1
ATOM 988 N N . PHE A 1 124 ? 10.358 -6.570 -10.923 1.00 84.38 124 PHE A N 1
ATOM 989 C CA . PHE A 1 124 ? 11.146 -7.406 -10.030 1.00 84.38 124 PHE A CA 1
ATOM 990 C C . PHE A 1 124 ? 10.564 -7.297 -8.631 1.00 84.38 124 PHE A C 1
ATOM 992 O O . PHE A 1 124 ? 10.294 -6.192 -8.174 1.00 84.38 124 PHE A O 1
ATOM 999 N N . ALA A 1 125 ? 10.393 -8.440 -7.973 1.00 87.00 125 ALA A N 1
ATOM 1000 C CA . ALA A 1 125 ? 10.076 -8.470 -6.557 1.00 87.00 125 ALA A CA 1
ATOM 1001 C C . ALA A 1 125 ? 11.354 -8.257 -5.736 1.00 87.00 125 ALA A C 1
ATOM 1003 O O . ALA A 1 125 ? 12.369 -8.919 -5.972 1.00 87.00 125 ALA A O 1
ATOM 1004 N N . SER A 1 126 ? 11.298 -7.373 -4.750 1.00 90.31 126 SER A N 1
ATOM 1005 C CA . SER A 1 126 ? 12.401 -7.012 -3.876 1.00 90.31 126 SER A CA 1
ATOM 1006 C C . SER A 1 126 ? 12.035 -7.218 -2.411 1.00 90.31 126 SER A C 1
ATOM 1008 O O . SER A 1 126 ? 11.042 -6.702 -1.896 1.00 90.31 126 SER A O 1
ATOM 1010 N N . TRP A 1 127 ? 12.910 -7.908 -1.680 1.00 93.50 127 TRP A N 1
ATOM 1011 C CA . TRP A 1 127 ? 12.781 -8.026 -0.227 1.00 93.50 127 TRP A CA 1
ATOM 1012 C C . TRP A 1 127 ? 12.866 -6.675 0.492 1.00 93.50 127 TRP A C 1
ATOM 1014 O O . TRP A 1 127 ? 12.308 -6.532 1.579 1.00 93.50 127 TRP A O 1
ATOM 1024 N N . TRP A 1 128 ? 13.510 -5.674 -0.114 1.00 93.50 128 TRP A N 1
ATOM 1025 C CA . TRP A 1 128 ? 13.549 -4.319 0.435 1.00 93.50 128 TRP A CA 1
ATOM 1026 C C . TRP A 1 128 ? 12.189 -3.626 0.374 1.00 93.50 128 TRP A C 1
ATOM 1028 O O . TRP A 1 128 ? 11.840 -2.913 1.311 1.00 93.50 128 TRP A O 1
ATOM 1038 N N . ASP A 1 129 ? 11.401 -3.881 -0.669 1.00 92.25 129 ASP A N 1
ATOM 1039 C CA . ASP A 1 129 ? 10.055 -3.323 -0.804 1.00 92.25 129 ASP A CA 1
ATOM 1040 C C . ASP A 1 129 ? 9.080 -4.018 0.165 1.00 92.25 129 ASP A C 1
ATOM 1042 O O . ASP A 1 129 ? 8.274 -3.356 0.824 1.00 92.25 129 ASP A O 1
ATOM 1046 N N . VAL A 1 130 ? 9.228 -5.334 0.384 1.00 95.50 130 VAL A N 1
ATOM 1047 C CA . VAL A 1 130 ? 8.522 -6.042 1.474 1.00 95.50 130 VAL A CA 1
ATOM 1048 C C . VAL A 1 130 ? 8.887 -5.450 2.833 1.00 95.50 130 VAL A C 1
ATOM 1050 O O . VAL A 1 130 ? 7.999 -5.195 3.650 1.00 95.50 130 VAL A O 1
ATOM 1053 N N . LEU A 1 131 ? 10.178 -5.217 3.090 1.00 96.56 131 LEU A N 1
ATOM 1054 C CA . LEU A 1 131 ? 10.631 -4.621 4.342 1.00 96.56 131 LEU A CA 1
ATOM 1055 C C . LEU A 1 131 ? 10.017 -3.231 4.537 1.00 96.56 131 LEU A C 1
ATOM 1057 O O . LEU A 1 131 ? 9.459 -2.978 5.602 1.00 96.56 131 LEU A O 1
ATOM 1061 N N . ALA A 1 132 ? 10.027 -2.379 3.508 1.00 95.56 132 ALA A N 1
ATOM 1062 C CA . ALA A 1 132 ? 9.391 -1.064 3.535 1.00 95.56 132 ALA A CA 1
ATOM 1063 C C . ALA A 1 132 ? 7.903 -1.147 3.900 1.00 95.56 132 ALA A C 1
ATOM 1065 O O . ALA A 1 132 ? 7.444 -0.436 4.801 1.00 95.56 132 ALA A O 1
ATOM 1066 N N . ASN A 1 133 ? 7.167 -2.056 3.247 1.00 96.19 133 ASN A N 1
ATOM 1067 C CA . ASN A 1 133 ? 5.755 -2.306 3.525 1.00 96.19 133 ASN A CA 1
ATOM 1068 C C . ASN A 1 133 ? 5.558 -2.659 5.010 1.00 96.19 133 ASN A C 1
ATOM 1070 O O . ASN A 1 133 ? 4.769 -2.023 5.712 1.00 96.19 133 ASN A O 1
ATOM 1074 N N . LEU A 1 134 ? 6.314 -3.641 5.514 1.00 98.00 134 LEU A N 1
ATOM 1075 C CA . LEU A 1 134 ? 6.231 -4.103 6.902 1.00 98.00 134 LEU A CA 1
ATOM 1076 C C . LEU A 1 134 ? 6.623 -3.017 7.909 1.00 98.00 134 LEU A C 1
ATOM 1078 O O . LEU A 1 134 ? 5.976 -2.897 8.949 1.00 98.00 134 LEU A O 1
ATOM 1082 N N . THR A 1 135 ? 7.636 -2.200 7.613 1.00 97.38 135 THR A N 1
ATOM 1083 C CA . THR A 1 135 ? 8.023 -1.068 8.463 1.00 97.38 135 THR A CA 1
ATOM 1084 C C . THR A 1 135 ? 6.897 -0.038 8.548 1.00 97.38 135 THR A C 1
ATOM 1086 O O . THR A 1 135 ? 6.572 0.408 9.648 1.00 97.38 135 THR A O 1
ATOM 1089 N N . GLY A 1 136 ? 6.236 0.288 7.432 1.00 96.69 136 GLY A N 1
ATOM 1090 C CA . GLY A 1 136 ? 5.065 1.172 7.430 1.00 96.69 136 GLY A CA 1
ATOM 1091 C C . GLY A 1 136 ? 3.926 0.635 8.308 1.00 96.69 136 GLY A C 1
ATOM 1092 O O . GLY A 1 136 ? 3.384 1.363 9.145 1.00 96.69 136 GLY A O 1
ATOM 1093 N N . VAL A 1 137 ? 3.620 -0.664 8.193 1.00 97.31 137 VAL A N 1
ATOM 1094 C CA . VAL A 1 137 ? 2.629 -1.354 9.043 1.00 97.31 137 VAL A CA 1
ATOM 1095 C C . VAL A 1 137 ? 3.019 -1.289 10.523 1.00 97.31 137 VAL A C 1
ATOM 1097 O O . VAL A 1 137 ? 2.180 -0.977 11.372 1.00 97.31 137 VAL A O 1
ATOM 1100 N N . ALA A 1 138 ? 4.283 -1.577 10.844 1.00 96.88 138 ALA A N 1
ATOM 1101 C CA . ALA A 1 138 ? 4.786 -1.606 12.214 1.00 96.88 138 ALA A CA 1
ATOM 1102 C C . ALA A 1 138 ? 4.717 -0.224 12.879 1.00 96.88 138 ALA A C 1
ATOM 1104 O O . ALA A 1 138 ? 4.255 -0.120 14.016 1.00 96.88 138 ALA A O 1
ATOM 1105 N N . VAL A 1 139 ? 5.103 0.838 12.164 1.00 96.50 139 VAL A N 1
ATOM 1106 C CA . VAL A 1 139 ? 5.014 2.220 12.660 1.00 96.50 139 VAL A CA 1
ATOM 1107 C C . VAL A 1 139 ? 3.556 2.611 12.911 1.00 96.50 139 VAL A C 1
ATOM 1109 O O . VAL A 1 139 ? 3.240 3.099 13.996 1.00 96.50 139 VAL A O 1
ATOM 1112 N N . ALA A 1 140 ? 2.642 2.334 11.973 1.00 95.31 140 ALA A N 1
ATOM 1113 C CA . ALA A 1 140 ? 1.213 2.597 12.166 1.00 95.31 140 ALA A CA 1
ATOM 1114 C C . ALA A 1 140 ? 0.649 1.869 13.399 1.00 95.31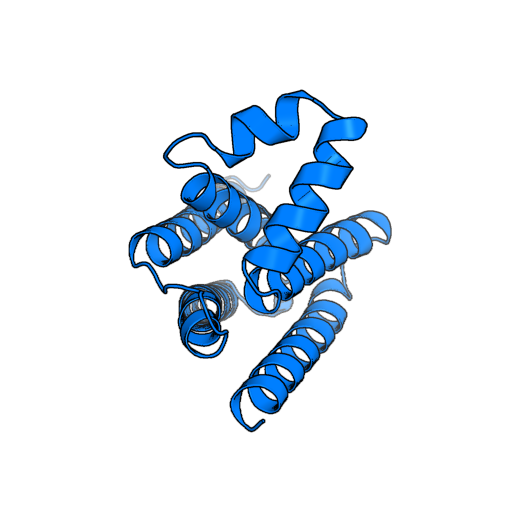 140 ALA A C 1
ATOM 1116 O O . ALA A 1 140 ? -0.073 2.460 14.206 1.00 95.31 140 ALA A O 1
ATOM 1117 N N . ALA A 1 141 ? 1.003 0.592 13.567 1.00 94.00 141 ALA A N 1
ATOM 1118 C CA . ALA A 1 141 ? 0.578 -0.207 14.709 1.00 94.00 141 ALA A CA 1
ATOM 1119 C C . ALA A 1 141 ? 1.139 0.341 16.033 1.00 94.00 141 ALA A C 1
ATOM 1121 O O . ALA A 1 141 ? 0.404 0.416 17.019 1.00 94.00 141 ALA A O 1
ATOM 1122 N N . ALA A 1 142 ? 2.411 0.753 16.064 1.00 92.81 142 ALA A N 1
ATOM 1123 C CA . ALA A 1 142 ? 3.052 1.322 17.249 1.00 92.81 142 ALA A CA 1
ATOM 1124 C C . ALA A 1 142 ? 2.404 2.648 17.675 1.00 92.81 142 ALA A C 1
ATOM 1126 O O . ALA A 1 142 ? 2.071 2.812 18.849 1.00 92.81 142 ALA A O 1
ATOM 1127 N N . VAL A 1 143 ? 2.149 3.555 16.724 1.00 90.69 143 VAL A N 1
ATOM 1128 C CA . VAL A 1 143 ? 1.450 4.828 16.980 1.00 90.69 143 VAL A CA 1
ATOM 1129 C C . VAL A 1 143 ? 0.058 4.575 17.559 1.00 90.69 143 VAL A C 1
ATOM 1131 O O . VAL A 1 143 ? -0.332 5.200 18.546 1.00 90.69 143 VAL A O 1
ATOM 1134 N N . TRP A 1 144 ? -0.679 3.612 17.002 1.00 87.44 144 TRP A N 1
ATOM 1135 C CA . TRP A 1 144 ? -2.002 3.252 17.506 1.00 87.44 144 TRP A CA 1
ATOM 1136 C C . TRP A 1 144 ? -1.961 2.676 18.929 1.00 87.44 144 TRP A C 1
ATOM 1138 O O . TRP A 1 144 ? -2.790 3.033 19.765 1.00 87.44 144 TRP A O 1
ATOM 1148 N N . VAL A 1 145 ? -0.981 1.819 19.239 1.00 82.31 145 VAL A N 1
ATOM 1149 C CA . VAL A 1 145 ? -0.794 1.281 20.598 1.00 82.31 145 VAL A CA 1
ATOM 1150 C C . VAL A 1 145 ? -0.421 2.382 21.587 1.00 82.31 145 VAL A C 1
ATOM 1152 O O . VAL A 1 145 ? -0.987 2.417 22.677 1.00 82.31 145 VAL A O 1
ATOM 1155 N N . GLY A 1 146 ? 0.475 3.299 21.212 1.00 74.12 146 GLY A N 1
ATOM 1156 C CA . GLY A 1 146 ? 0.834 4.449 22.046 1.00 74.12 146 GLY A CA 1
ATOM 1157 C C . GLY A 1 146 ? -0.372 5.341 22.352 1.00 74.12 146 GLY A C 1
ATOM 1158 O O . GLY A 1 146 ? -0.553 5.775 23.490 1.00 74.12 146 GLY A O 1
ATOM 1159 N N . LYS A 1 147 ? -1.262 5.533 21.373 1.00 76.00 147 L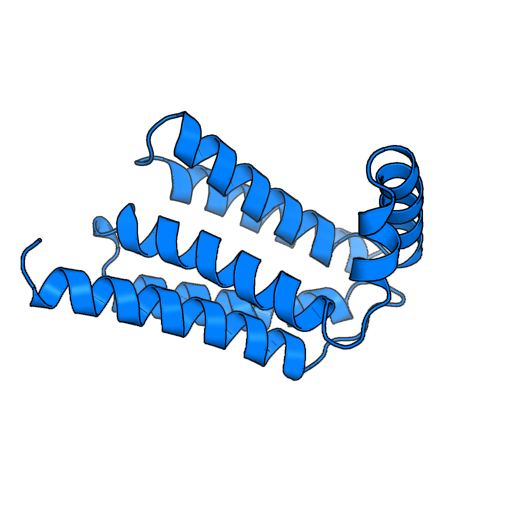YS A N 1
ATOM 1160 C CA . LYS A 1 147 ? -2.542 6.216 21.581 1.00 76.00 147 LYS A CA 1
ATOM 1161 C C . LYS A 1 147 ? -3.437 5.462 22.575 1.00 76.00 147 LYS A C 1
ATOM 1163 O O . LYS A 1 147 ? -3.884 6.032 23.565 1.00 76.00 147 LYS A O 1
ATOM 1168 N N . ALA A 1 148 ? -3.641 4.160 22.367 1.00 70.19 148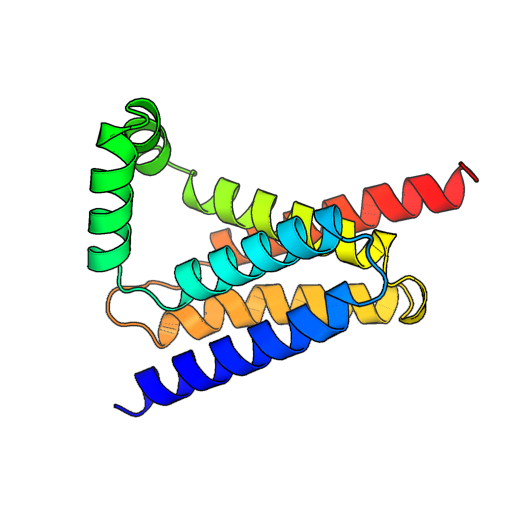 ALA A N 1
ATOM 1169 C CA . ALA A 1 148 ? -4.478 3.343 23.249 1.00 70.19 148 ALA A CA 1
ATOM 1170 C C . ALA A 1 148 ? -3.957 3.303 24.701 1.00 70.19 148 ALA A C 1
ATOM 1172 O O . ALA A 1 148 ? -4.753 3.304 25.635 1.00 70.19 148 ALA A O 1
ATOM 1173 N N . ALA A 1 149 ? -2.635 3.307 24.896 1.00 64.81 149 ALA A N 1
ATOM 1174 C CA . ALA A 1 149 ? -2.004 3.322 26.216 1.00 64.81 149 ALA A CA 1
ATOM 1175 C C . ALA A 1 149 ? -2.109 4.680 26.935 1.00 64.81 149 ALA A C 1
ATOM 1177 O O . ALA A 1 149 ? -2.034 4.728 28.159 1.00 64.81 149 ALA A O 1
ATOM 1178 N N . THR A 1 150 ? -2.277 5.778 26.193 1.00 72.12 150 THR A N 1
ATOM 1179 C CA . THR A 1 150 ? -2.327 7.140 26.755 1.00 72.12 150 THR A CA 1
ATOM 1180 C C . THR A 1 150 ? -3.747 7.662 26.979 1.00 72.12 150 THR A C 1
ATOM 1182 O O . THR A 1 150 ? -3.901 8.734 27.563 1.00 72.12 150 THR A O 1
ATOM 1185 N N . GLY A 1 151 ? -4.781 6.920 26.560 1.00 52.25 151 GLY A N 1
ATOM 1186 C CA . GLY A 1 151 ? -6.189 7.269 26.788 1.00 52.25 151 GLY A CA 1
ATOM 1187 C C . GLY A 1 151 ? -6.651 8.563 26.104 1.00 52.25 151 GLY A C 1
ATOM 1188 O O . GLY A 1 151 ? -7.706 9.083 26.460 1.00 52.25 151 GLY A O 1
ATOM 1189 N N . ARG A 1 152 ? -5.864 9.089 25.156 1.00 50.41 152 ARG A N 1
ATOM 1190 C CA . ARG A 1 152 ? -6.176 10.273 24.339 1.00 50.41 152 ARG A CA 1
ATOM 1191 C C . ARG A 1 152 ? -6.552 9.866 22.920 1.00 50.41 152 ARG A C 1
ATOM 1193 O O . ARG A 1 152 ? -5.958 8.895 22.409 1.00 50.41 152 ARG A O 1
#